Protein AF-A0A534RHQ2-F1 (afdb_monomer_lite)

Structure (mmCIF, N/CA/C/O backbone):
data_AF-A0A534RHQ2-F1
#
_entry.id   AF-A0A534RHQ2-F1
#
loop_
_atom_site.group_PDB
_ato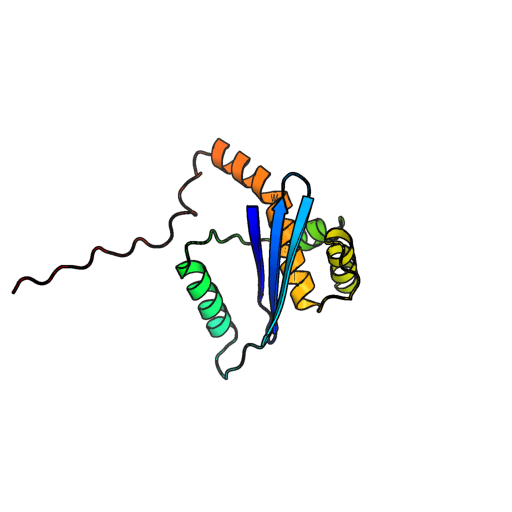m_site.id
_atom_site.type_symbol
_atom_site.label_atom_id
_atom_site.label_alt_id
_atom_site.label_comp_id
_atom_site.label_asym_id
_atom_site.label_entity_id
_atom_site.label_seq_id
_atom_site.pdbx_PDB_ins_code
_atom_site.Cartn_x
_atom_site.Cartn_y
_atom_site.Cartn_z
_atom_site.occupancy
_atom_site.B_iso_or_equiv
_atom_site.auth_seq_id
_atom_site.auth_comp_id
_atom_site.auth_asym_id
_atom_site.auth_atom_id
_atom_site.pdbx_PDB_model_num
ATOM 1 N N . MET A 1 1 ? -10.192 8.330 7.327 1.00 89.12 1 MET A N 1
ATOM 2 C CA . MET A 1 1 ? -8.818 7.947 7.749 1.00 89.12 1 MET A CA 1
ATOM 3 C C . MET A 1 1 ? -7.860 8.081 6.568 1.00 89.12 1 MET A C 1
ATOM 5 O O . MET A 1 1 ? -8.293 7.789 5.465 1.00 89.12 1 MET A O 1
ATOM 9 N N . ARG A 1 2 ? -6.597 8.503 6.746 1.00 93.94 2 ARG A N 1
ATOM 10 C CA . ARG A 1 2 ? -5.584 8.482 5.665 1.00 93.94 2 ARG A CA 1
ATOM 11 C C . ARG A 1 2 ? -4.630 7.314 5.849 1.00 93.94 2 ARG A C 1
ATOM 13 O O . ARG A 1 2 ? -4.195 7.071 6.970 1.00 93.94 2 ARG A O 1
ATOM 20 N N . VAL A 1 3 ? -4.305 6.633 4.756 1.00 94.75 3 VAL A N 1
ATOM 21 C CA . VAL A 1 3 ? -3.446 5.447 4.756 1.00 94.75 3 VAL A CA 1
ATOM 22 C C . VAL A 1 3 ? -2.400 5.580 3.661 1.00 94.75 3 VAL A C 1
ATOM 24 O O . VAL A 1 3 ? -2.741 5.863 2.514 1.00 94.75 3 VAL A O 1
ATOM 27 N N . LEU A 1 4 ? -1.142 5.361 4.033 1.00 94.31 4 LEU A N 1
ATOM 28 C CA . LEU A 1 4 ? -0.007 5.230 3.127 1.00 94.31 4 LEU A CA 1
ATOM 29 C C . LEU A 1 4 ? 0.366 3.746 3.052 1.00 94.31 4 LEU A C 1
ATOM 31 O O . LEU A 1 4 ? 0.771 3.162 4.054 1.00 94.31 4 LEU A O 1
ATOM 35 N N . GLY A 1 5 ? 0.215 3.144 1.879 1.00 93.62 5 GLY A N 1
ATOM 36 C CA . GLY A 1 5 ? 0.752 1.824 1.575 1.00 93.62 5 GLY A CA 1
ATOM 37 C C . GLY A 1 5 ? 2.135 1.947 0.948 1.00 93.62 5 GLY A C 1
ATOM 38 O O . GLY A 1 5 ? 2.384 2.863 0.159 1.00 93.62 5 GLY A O 1
ATOM 39 N N . ILE A 1 6 ? 3.033 1.041 1.324 1.00 92.00 6 ILE A N 1
ATOM 40 C CA . ILE A 1 6 ? 4.416 1.001 0.846 1.00 92.00 6 ILE A CA 1
ATOM 41 C C . ILE A 1 6 ? 4.740 -0.436 0.483 1.00 92.00 6 ILE A C 1
ATOM 43 O O . ILE A 1 6 ? 4.655 -1.310 1.342 1.00 92.00 6 ILE A O 1
ATOM 47 N N . ASP A 1 7 ? 5.129 -0.651 -0.770 1.00 90.69 7 ASP A N 1
ATOM 48 C CA . ASP A 1 7 ? 5.587 -1.944 -1.267 1.00 90.69 7 ASP A CA 1
ATOM 49 C C . ASP A 1 7 ? 7.093 -1.874 -1.570 1.00 90.69 7 ASP A C 1
ATOM 51 O O . ASP A 1 7 ? 7.504 -1.331 -2.604 1.00 90.69 7 ASP A O 1
ATOM 55 N N . PRO A 1 8 ? 7.951 -2.308 -0.631 1.00 84.75 8 PRO A N 1
ATOM 56 C CA . PRO A 1 8 ? 9.393 -2.270 -0.809 1.00 84.75 8 PRO A CA 1
ATOM 57 C C . PRO A 1 8 ? 9.878 -3.356 -1.779 1.00 84.75 8 PRO A C 1
ATOM 59 O O . PRO A 1 8 ? 9.980 -4.528 -1.419 1.00 84.75 8 PRO A O 1
ATOM 62 N N . GLY A 1 9 ? 10.271 -2.959 -2.989 1.00 80.62 9 GLY A N 1
ATOM 63 C CA . GLY A 1 9 ? 10.910 -3.846 -3.958 1.00 80.62 9 GLY A CA 1
ATOM 64 C C . GLY A 1 9 ? 12.440 -3.773 -3.954 1.00 80.62 9 GLY A C 1
ATOM 65 O O . GLY A 1 9 ? 13.077 -2.910 -3.344 1.00 80.62 9 GLY A O 1
ATOM 66 N N . SER A 1 10 ? 13.065 -4.691 -4.697 1.00 74.81 10 SER A N 1
ATOM 67 C CA . SER A 1 10 ? 14.530 -4.772 -4.815 1.00 74.81 10 SER A CA 1
ATOM 68 C C . SER A 1 10 ? 15.156 -3.570 -5.531 1.00 74.81 10 SER A C 1
ATOM 70 O O . SER A 1 10 ? 16.333 -3.274 -5.321 1.00 74.81 10 SER A O 1
ATOM 72 N N . ARG A 1 11 ? 14.375 -2.874 -6.363 1.00 77.50 11 ARG A N 1
ATOM 73 C CA . ARG A 1 11 ? 14.805 -1.726 -7.176 1.00 77.50 11 ARG A CA 1
ATOM 74 C C . ARG A 1 11 ? 13.822 -0.562 -7.118 1.00 77.50 11 ARG A C 1
ATOM 76 O O . ARG A 1 11 ? 14.244 0.591 -7.043 1.00 77.50 11 ARG A O 1
ATOM 83 N N . LEU A 1 12 ? 12.534 -0.879 -7.176 1.00 86.25 12 LEU A N 1
ATOM 84 C CA . LEU A 1 12 ? 11.434 0.072 -7.134 1.00 86.25 12 LEU A CA 1
ATOM 85 C C . LEU A 1 12 ? 10.681 -0.125 -5.825 1.00 86.25 12 LEU A C 1
ATOM 87 O O . LEU A 1 12 ? 10.344 -1.251 -5.481 1.00 86.25 12 LEU A O 1
ATOM 91 N N . THR A 1 13 ? 10.432 0.961 -5.106 1.00 89.44 13 THR A N 1
ATOM 92 C CA . THR A 1 13 ? 9.530 0.974 -3.956 1.00 89.44 13 THR A CA 1
ATOM 93 C C . THR A 1 13 ? 8.245 1.661 -4.371 1.00 89.44 13 THR A C 1
ATOM 95 O O . THR A 1 13 ? 8.246 2.861 -4.658 1.00 89.44 13 THR A O 1
ATOM 98 N N . GLY A 1 14 ? 7.154 0.908 -4.410 1.00 92.00 14 GLY A N 1
ATOM 99 C CA . GLY A 1 14 ? 5.827 1.453 -4.639 1.00 92.00 14 GLY A CA 1
ATOM 100 C C . GLY A 1 14 ? 5.334 2.230 -3.425 1.00 92.00 14 GLY A C 1
ATOM 101 O O . GLY A 1 14 ? 5.567 1.835 -2.281 1.00 92.00 14 GLY A O 1
ATOM 102 N N . TRP A 1 15 ? 4.624 3.328 -3.661 1.00 94.06 15 TRP A N 1
ATOM 103 C CA . TRP A 1 15 ? 3.869 4.025 -2.626 1.00 94.06 15 TRP A CA 1
ATOM 104 C C . TRP A 1 15 ? 2.488 4.415 -3.143 1.00 94.06 15 TRP A C 1
ATOM 106 O O . TRP A 1 15 ? 2.309 4.728 -4.322 1.00 94.06 15 TRP A O 1
ATOM 116 N N . GLY A 1 16 ? 1.504 4.415 -2.249 1.00 95.31 16 GLY A N 1
ATOM 117 C CA . GLY A 1 16 ? 0.132 4.786 -2.568 1.00 95.31 16 GLY A CA 1
ATOM 118 C C . GLY A 1 16 ? -0.583 5.368 -1.360 1.00 95.31 16 GLY A C 1
ATOM 119 O O . GLY A 1 16 ? -0.483 4.830 -0.261 1.00 95.31 16 GLY A O 1
ATOM 120 N N . VAL A 1 17 ? -1.307 6.467 -1.554 1.00 96.06 17 VAL A N 1
ATOM 121 C CA . VAL A 1 17 ? -2.057 7.152 -0.500 1.00 96.06 17 VAL A CA 1
ATOM 122 C C . VAL A 1 17 ? -3.537 7.178 -0.846 1.00 96.06 17 VAL A C 1
ATOM 124 O O . VAL A 1 17 ? -3.947 7.646 -1.914 1.00 96.06 17 VAL A O 1
ATOM 127 N N . VAL A 1 18 ? -4.345 6.722 0.106 1.00 95.94 18 VAL A N 1
ATOM 128 C CA . VAL A 1 18 ? -5.806 6.768 0.042 1.00 95.94 18 VAL A CA 1
ATOM 129 C C . VAL A 1 18 ? -6.380 7.425 1.293 1.00 95.94 18 VAL A C 1
ATOM 131 O O . VAL A 1 18 ? -5.781 7.408 2.371 1.00 95.94 18 VAL A O 1
ATOM 134 N N . GLU A 1 19 ? -7.564 8.007 1.150 1.00 95.25 19 GLU A N 1
ATOM 135 C CA . GLU A 1 19 ? -8.335 8.593 2.237 1.00 95.25 19 GLU A CA 1
ATOM 136 C C . GLU A 1 19 ? -9.736 7.988 2.267 1.00 95.25 19 GLU A C 1
ATOM 138 O O . GLU A 1 19 ? -10.490 8.070 1.305 1.00 95.25 19 GLU A O 1
ATOM 143 N N . GLU A 1 20 ? -10.105 7.396 3.391 1.00 92.56 20 GLU A N 1
ATOM 144 C CA . GLU A 1 20 ? -11.481 7.009 3.668 1.00 92.56 20 GLU A CA 1
ATOM 145 C C . GLU A 1 20 ? -12.311 8.254 4.018 1.00 92.56 20 GLU A C 1
ATOM 147 O O . GLU A 1 20 ? -12.014 8.957 4.995 1.00 92.56 20 GLU A O 1
ATOM 152 N N . GLN A 1 21 ? -13.358 8.488 3.222 1.00 88.31 21 GLN A N 1
ATOM 153 C CA . GLN A 1 21 ? -14.390 9.507 3.400 1.00 88.31 21 GLN A CA 1
ATOM 154 C C . GLN A 1 21 ? -15.757 8.823 3.570 1.00 88.31 21 GLN A C 1
ATOM 156 O O . GLN A 1 21 ? -16.446 8.489 2.602 1.00 88.31 21 GLN A O 1
ATOM 161 N N . GLY A 1 22 ? -16.159 8.585 4.821 1.00 86.06 22 GLY A N 1
ATOM 162 C CA . GLY A 1 22 ? -17.378 7.834 5.126 1.00 86.06 22 GLY A CA 1
ATOM 163 C C . GLY A 1 22 ? -17.266 6.389 4.638 1.00 86.06 22 GLY A C 1
ATOM 164 O O . GLY A 1 22 ? -16.438 5.640 5.135 1.00 86.06 22 GLY A O 1
ATOM 165 N N . ARG A 1 23 ? -18.096 5.999 3.662 1.00 80.31 23 ARG A N 1
ATOM 166 C CA . ARG A 1 23 ? -18.023 4.672 3.013 1.00 80.31 23 ARG A CA 1
ATOM 167 C C . ARG A 1 23 ? -17.191 4.657 1.729 1.00 80.31 23 ARG A C 1
ATOM 169 O O . ARG A 1 23 ? -16.987 3.589 1.159 1.00 80.31 23 ARG A O 1
ATOM 176 N N . ALA A 1 24 ? -16.766 5.821 1.243 1.00 87.69 24 ALA A N 1
ATOM 177 C CA . ALA A 1 24 ? -15.995 5.936 0.015 1.00 87.69 24 ALA A CA 1
ATOM 178 C C . ALA A 1 24 ? -14.494 5.960 0.316 1.00 87.69 24 ALA A C 1
ATOM 180 O O . ALA A 1 24 ? -14.059 6.490 1.339 1.00 87.69 24 ALA A O 1
ATOM 181 N N . VAL A 1 25 ? -13.698 5.430 -0.612 1.00 92.44 25 VAL A N 1
ATOM 182 C CA . VAL A 1 25 ? -12.239 5.555 -0.591 1.00 92.44 25 VAL A CA 1
ATOM 183 C C . VAL A 1 25 ? -11.829 6.505 -1.706 1.00 92.44 25 VAL A C 1
ATOM 185 O O . VAL A 1 25 ? -12.123 6.267 -2.874 1.00 92.44 25 VAL A O 1
ATOM 188 N N . ARG A 1 26 ? -11.153 7.589 -1.338 1.00 94.88 26 ARG A N 1
ATOM 189 C CA . ARG A 1 26 ? -10.617 8.591 -2.252 1.00 94.88 26 ARG A CA 1
ATOM 190 C C . ARG A 1 26 ? -9.136 8.326 -2.498 1.00 94.88 26 ARG A C 1
ATOM 192 O O . ARG A 1 26 ? -8.350 8.243 -1.556 1.00 94.88 26 ARG A O 1
ATOM 199 N N . TYR A 1 27 ? -8.745 8.252 -3.764 1.00 95.38 27 TYR A N 1
ATOM 200 C CA . TYR A 1 27 ? -7.341 8.249 -4.167 1.00 95.38 27 TYR A CA 1
ATOM 201 C C . TYR A 1 27 ? -6.713 9.636 -3.964 1.00 95.38 27 TYR A C 1
ATOM 203 O O . TYR A 1 27 ? -7.291 10.640 -4.386 1.00 95.38 27 TYR A O 1
ATOM 211 N N . LEU A 1 28 ? -5.543 9.693 -3.316 1.00 95.81 28 LEU A N 1
ATOM 212 C CA . LEU A 1 28 ? -4.794 10.939 -3.109 1.00 95.81 28 LEU A CA 1
ATOM 213 C C . LEU A 1 28 ? -3.505 11.015 -3.937 1.00 95.81 28 LEU A C 1
ATOM 215 O O . LEU A 1 28 ? -3.072 12.113 -4.275 1.00 95.81 28 LEU A O 1
ATOM 219 N N . GLY A 1 29 ? -2.890 9.879 -4.261 1.00 95.00 29 GLY A N 1
ATOM 220 C CA . GLY A 1 29 ? -1.654 9.833 -5.039 1.00 95.00 29 GLY A CA 1
ATOM 221 C C . GLY A 1 29 ? -0.971 8.473 -4.958 1.00 95.00 29 GLY A C 1
ATOM 222 O O . GLY A 1 29 ? -1.228 7.696 -4.041 1.00 95.00 29 GLY A O 1
ATOM 223 N N . SER A 1 30 ? -0.109 8.171 -5.920 1.00 96.25 30 SER A N 1
ATOM 224 C CA . SER A 1 30 ? 0.731 6.976 -5.924 1.00 96.25 30 SER A CA 1
ATOM 225 C C . SER A 1 30 ? 1.928 7.177 -6.840 1.00 96.25 30 SER A C 1
ATOM 227 O O . SER A 1 30 ? 1.956 8.106 -7.651 1.00 96.25 30 SER A O 1
ATOM 229 N N . GLY A 1 31 ? 2.920 6.308 -6.708 1.00 93.00 31 GLY A N 1
ATOM 230 C CA . GLY A 1 31 ? 4.071 6.299 -7.587 1.00 93.00 31 GLY A CA 1
ATOM 231 C C . GLY A 1 31 ? 5.108 5.272 -7.172 1.00 93.00 31 GLY A C 1
ATOM 232 O O . GLY A 1 31 ? 4.878 4.422 -6.314 1.00 93.00 31 GLY A O 1
ATOM 233 N N . THR A 1 32 ? 6.275 5.379 -7.791 1.00 92.31 32 THR A N 1
ATOM 234 C CA . THR A 1 32 ? 7.414 4.499 -7.538 1.00 92.31 32 THR A CA 1
ATOM 235 C C . THR A 1 32 ? 8.645 5.326 -7.213 1.00 92.31 32 THR A C 1
ATOM 237 O O . THR A 1 32 ? 8.982 6.261 -7.940 1.00 92.31 32 THR A O 1
ATOM 240 N N . LEU A 1 33 ? 9.338 4.963 -6.143 1.00 87.19 33 LEU A N 1
ATOM 241 C CA . LEU A 1 33 ? 10.642 5.500 -5.788 1.00 87.19 33 LEU A CA 1
ATOM 242 C C . LEU A 1 33 ? 11.718 4.537 -6.278 1.00 87.19 33 LEU A C 1
ATOM 244 O O . LEU A 1 33 ? 11.683 3.346 -5.977 1.00 87.19 33 LEU A O 1
ATOM 248 N N . VAL A 1 34 ? 12.694 5.055 -7.017 1.00 85.69 34 VAL A N 1
ATOM 249 C CA . VAL A 1 34 ? 13.877 4.276 -7.384 1.00 85.69 34 VAL A CA 1
ATOM 250 C C . VAL A 1 34 ? 14.858 4.354 -6.226 1.00 85.69 34 VAL A C 1
ATOM 252 O O . VAL A 1 34 ? 15.400 5.423 -5.941 1.00 85.69 34 VAL A O 1
ATOM 255 N N . LEU A 1 35 ? 15.108 3.226 -5.567 1.00 76.94 35 LEU A N 1
ATOM 256 C CA . LEU A 1 35 ? 16.135 3.162 -4.534 1.00 76.94 35 LEU A CA 1
ATOM 257 C C . LEU A 1 35 ? 17.503 3.069 -5.218 1.00 76.94 35 LEU A C 1
ATOM 259 O O . LEU A 1 35 ? 17.918 2.003 -5.671 1.00 76.94 35 LEU A O 1
ATOM 263 N N . GLN A 1 36 ? 18.179 4.209 -5.338 1.00 71.88 36 GLN A N 1
ATOM 264 C CA . GLN A 1 36 ? 19.544 4.297 -5.853 1.00 71.88 36 GLN A CA 1
ATOM 265 C C . GLN A 1 36 ? 20.559 4.107 -4.720 1.00 71.88 36 GLN A C 1
ATOM 267 O O . GLN A 1 36 ? 20.313 4.506 -3.586 1.00 71.88 36 GLN A O 1
ATOM 272 N N . GLY A 1 37 ? 21.708 3.509 -5.032 1.00 71.44 37 GLY A N 1
ATOM 273 C CA . GLY A 1 37 ? 22.791 3.296 -4.070 1.00 71.44 37 GLY A CA 1
ATOM 274 C C . GLY A 1 37 ? 23.492 1.958 -4.273 1.00 71.44 37 GLY A C 1
ATOM 275 O O . GLY A 1 37 ? 22.969 1.065 -4.938 1.00 71.44 37 GLY A O 1
ATOM 276 N N . LYS A 1 38 ? 24.699 1.832 -3.713 1.00 74.12 38 LYS A N 1
ATOM 277 C CA . LYS A 1 38 ? 25.459 0.569 -3.687 1.00 74.12 38 LYS A CA 1
ATOM 278 C C . LYS A 1 38 ? 25.149 -0.276 -2.449 1.00 74.12 38 LYS A C 1
ATOM 280 O O . LYS A 1 38 ? 25.603 -1.412 -2.372 1.00 74.12 38 LYS A O 1
ATOM 285 N N . ASP A 1 39 ? 24.395 0.285 -1.507 1.00 78.81 39 ASP A N 1
ATOM 286 C CA . ASP A 1 39 ? 24.054 -0.370 -0.251 1.00 78.81 39 ASP A CA 1
ATOM 287 C C . ASP A 1 39 ? 23.129 -1.566 -0.479 1.00 78.81 39 ASP A C 1
ATOM 289 O O . ASP A 1 39 ? 22.301 -1.582 -1.400 1.00 78.81 39 ASP A O 1
ATOM 293 N N . GLU A 1 40 ? 23.248 -2.562 0.396 1.00 84.31 40 GLU A N 1
ATOM 294 C CA . GLU A 1 40 ? 22.408 -3.756 0.384 1.00 84.31 40 GLU A CA 1
ATOM 295 C C . GLU A 1 40 ? 20.918 -3.408 0.514 1.00 84.31 40 GLU A C 1
ATOM 297 O O . GLU A 1 40 ? 20.533 -2.440 1.173 1.00 84.31 40 GLU A O 1
ATOM 302 N N . LEU A 1 41 ? 20.052 -4.237 -0.081 1.00 79.88 41 LEU A N 1
ATOM 303 C CA . LEU A 1 41 ? 18.598 -4.049 -0.031 1.00 79.88 41 LEU A CA 1
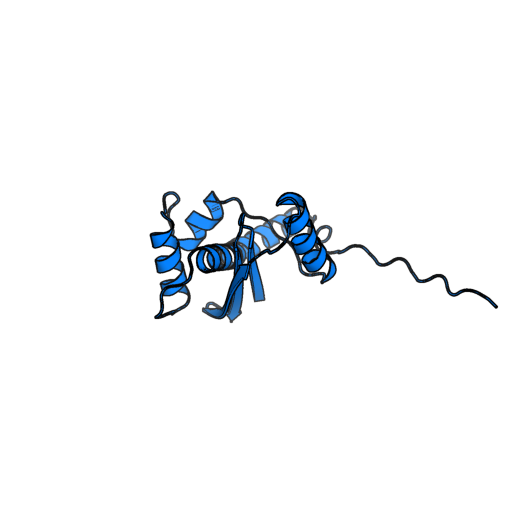ATOM 304 C C . LEU A 1 41 ? 18.096 -3.865 1.406 1.00 79.88 41 LEU A C 1
ATOM 306 O O . LEU A 1 41 ? 17.351 -2.926 1.670 1.00 79.88 41 LEU A O 1
ATOM 310 N N . ALA A 1 42 ? 18.555 -4.709 2.333 1.00 82.50 42 ALA A N 1
ATOM 311 C CA . ALA A 1 42 ? 18.155 -4.650 3.735 1.00 82.50 42 ALA A CA 1
ATOM 312 C C . ALA A 1 42 ? 18.426 -3.273 4.368 1.00 82.50 42 ALA A C 1
ATOM 314 O O . ALA A 1 42 ? 17.571 -2.747 5.077 1.00 82.50 42 ALA A O 1
ATOM 315 N N . VAL A 1 43 ? 19.569 -2.653 4.054 1.00 82.62 43 VAL A N 1
ATOM 316 C CA . VAL A 1 43 ? 19.951 -1.329 4.571 1.00 82.62 43 VAL A CA 1
ATOM 317 C C . VAL A 1 43 ? 19.010 -0.247 4.047 1.00 82.62 43 VAL A C 1
ATOM 319 O O . VAL A 1 43 ? 18.527 0.588 4.812 1.00 82.62 43 VAL A O 1
ATOM 322 N N . ARG A 1 44 ? 18.687 -0.282 2.751 1.00 80.69 44 ARG A N 1
ATOM 323 C CA . ARG A 1 44 ? 17.780 0.703 2.145 1.00 80.69 44 ARG A CA 1
ATOM 324 C C . ARG A 1 44 ? 16.363 0.585 2.704 1.00 80.69 44 ARG A C 1
ATOM 326 O O . ARG A 1 44 ? 15.733 1.600 2.991 1.00 80.69 44 ARG A O 1
ATOM 333 N N . LEU A 1 45 ? 15.876 -0.641 2.897 1.00 80.19 45 LEU A N 1
ATOM 334 C CA . LEU A 1 45 ? 14.561 -0.883 3.495 1.00 80.19 45 LEU A CA 1
ATOM 335 C C . LEU A 1 45 ? 14.514 -0.440 4.957 1.00 80.19 45 LEU A C 1
ATOM 337 O O . LEU A 1 45 ? 13.555 0.216 5.360 1.00 80.19 45 LEU A O 1
ATOM 341 N N . ALA A 1 46 ? 15.569 -0.719 5.726 1.00 83.81 46 ALA A N 1
ATOM 342 C CA . ALA A 1 46 ? 15.687 -0.248 7.101 1.00 83.81 46 ALA A CA 1
ATOM 343 C C . ALA A 1 46 ? 15.653 1.286 7.181 1.00 83.81 46 ALA A C 1
ATOM 345 O O . ALA A 1 46 ? 14.973 1.828 8.047 1.00 83.81 46 ALA A O 1
ATOM 346 N N . ALA A 1 47 ? 16.313 1.991 6.256 1.00 82.94 47 ALA A N 1
ATOM 347 C CA . ALA A 1 47 ? 16.281 3.452 6.204 1.00 82.94 47 ALA A CA 1
ATOM 348 C C . ALA A 1 47 ? 14.870 3.998 5.926 1.00 82.94 47 ALA A C 1
ATOM 350 O O . ALA A 1 47 ? 14.414 4.902 6.627 1.00 82.94 47 ALA A O 1
ATOM 351 N N . VAL A 1 48 ? 14.153 3.421 4.953 1.00 81.88 48 VAL A N 1
ATOM 352 C CA . VAL A 1 48 ? 12.763 3.801 4.645 1.00 81.88 48 VAL A CA 1
ATOM 353 C C . VAL A 1 48 ? 11.871 3.603 5.872 1.00 81.88 48 VAL A C 1
ATOM 355 O O . VAL A 1 48 ? 11.198 4.540 6.302 1.00 81.88 48 VAL A O 1
ATOM 358 N N . LEU A 1 49 ? 11.919 2.416 6.483 1.00 81.56 49 LEU A N 1
ATOM 359 C CA . LEU A 1 49 ? 11.120 2.090 7.666 1.00 81.56 49 LEU A CA 1
ATOM 360 C C . LEU A 1 49 ? 11.478 2.964 8.874 1.00 81.56 49 LEU A C 1
ATOM 362 O O . LEU A 1 49 ? 10.580 3.395 9.593 1.00 81.56 49 LEU A O 1
ATOM 366 N N . ALA A 1 50 ? 12.758 3.279 9.080 1.00 84.06 50 ALA A N 1
ATOM 367 C CA . ALA A 1 50 ? 13.203 4.149 10.165 1.00 84.06 50 ALA A CA 1
ATOM 368 C C . ALA A 1 50 ? 12.662 5.577 10.016 1.00 84.06 50 ALA A C 1
ATOM 370 O O . ALA A 1 50 ? 12.171 6.151 10.989 1.00 84.06 50 ALA A O 1
ATOM 371 N N . VAL A 1 51 ? 12.700 6.137 8.802 1.00 84.38 51 VAL A N 1
ATOM 372 C CA . VAL A 1 51 ? 12.146 7.472 8.526 1.00 84.38 51 VAL A CA 1
ATOM 373 C C . VAL A 1 51 ? 10.641 7.489 8.776 1.00 84.38 51 VAL A C 1
ATOM 375 O O . VAL A 1 51 ? 10.149 8.394 9.445 1.00 84.38 51 VAL A O 1
ATOM 378 N N . ILE A 1 52 ? 9.913 6.472 8.308 1.00 83.31 52 ILE A N 1
ATOM 379 C CA . ILE A 1 52 ? 8.465 6.366 8.539 1.00 83.31 52 ILE A CA 1
ATOM 380 C C . ILE A 1 52 ? 8.170 6.226 10.031 1.00 83.31 52 ILE A C 1
ATOM 382 O O . ILE A 1 52 ? 7.330 6.954 10.556 1.00 83.31 52 ILE A O 1
ATOM 386 N N . GLY A 1 53 ? 8.892 5.358 10.740 1.00 82.38 53 GLY A N 1
ATOM 387 C CA . GLY A 1 53 ? 8.737 5.174 12.183 1.00 82.38 53 GLY A CA 1
ATOM 388 C C . GLY A 1 53 ? 9.002 6.455 12.979 1.00 82.38 53 GLY A C 1
ATOM 389 O O . GLY A 1 53 ? 8.320 6.719 13.969 1.00 82.38 53 GLY A O 1
ATOM 390 N N . ALA A 1 54 ? 9.924 7.302 12.514 1.00 84.06 54 ALA A N 1
ATOM 391 C CA . ALA A 1 54 ? 10.208 8.597 13.128 1.00 84.06 54 ALA A CA 1
ATOM 392 C C . ALA A 1 54 ? 9.068 9.622 12.962 1.00 84.06 54 ALA A C 1
ATOM 394 O O . ALA A 1 54 ? 8.984 10.561 13.751 1.00 84.06 54 ALA A O 1
ATOM 395 N N . THR A 1 55 ? 8.165 9.445 11.988 1.00 85.19 55 THR A N 1
ATOM 396 C CA . THR A 1 55 ? 7.001 10.338 11.807 1.00 85.19 55 THR A CA 1
ATOM 397 C C . THR A 1 55 ? 5.911 10.144 12.866 1.00 85.19 55 THR A C 1
ATOM 399 O O . THR A 1 55 ? 5.015 10.978 12.978 1.00 85.19 55 THR A O 1
ATOM 402 N N . GLY A 1 56 ? 5.962 9.052 13.640 1.00 82.62 56 GLY A N 1
ATOM 403 C CA . GLY A 1 56 ? 4.932 8.709 14.623 1.00 82.62 56 GLY A CA 1
ATOM 404 C C . GLY A 1 56 ? 3.633 8.164 14.015 1.00 82.62 56 GLY A C 1
ATOM 405 O O . GLY A 1 56 ? 2.650 7.996 14.735 1.00 82.62 56 GLY A O 1
ATOM 406 N N . VAL A 1 57 ? 3.615 7.880 12.709 1.00 86.44 57 VAL A N 1
ATOM 407 C CA . VAL A 1 57 ? 2.503 7.193 12.041 1.00 86.44 57 VAL A CA 1
ATOM 408 C C . VAL A 1 57 ? 2.460 5.728 12.487 1.00 86.44 57 VAL A C 1
ATOM 410 O O . VAL A 1 57 ? 3.496 5.077 12.615 1.00 86.44 57 VAL A O 1
ATOM 413 N N . ALA A 1 58 ? 1.256 5.204 12.725 1.00 87.06 58 ALA A N 1
ATOM 414 C CA . ALA A 1 58 ? 1.068 3.800 13.074 1.00 87.06 58 ALA A CA 1
ATOM 415 C C . ALA A 1 58 ? 1.512 2.891 11.917 1.00 87.06 58 ALA A C 1
ATOM 417 O O . ALA A 1 58 ? 1.023 3.023 10.793 1.00 87.06 58 ALA A O 1
ATOM 418 N N . LEU A 1 59 ? 2.427 1.964 12.206 1.00 87.75 59 LEU A N 1
ATOM 419 C CA . LEU A 1 59 ? 2.937 1.003 11.235 1.00 87.75 59 LEU A CA 1
ATOM 420 C C . LEU A 1 59 ? 2.187 -0.325 11.370 1.00 87.75 59 LEU A C 1
ATOM 422 O O . LEU A 1 59 ? 2.065 -0.871 12.467 1.00 87.75 59 LEU A O 1
ATOM 426 N N . HIS A 1 60 ? 1.700 -0.839 10.244 1.00 89.19 60 HIS A N 1
ATOM 427 C CA . HIS A 1 60 ? 0.995 -2.112 10.162 1.00 89.19 60 HIS A CA 1
ATOM 428 C C . HIS A 1 60 ? 1.567 -2.949 9.022 1.00 89.19 60 HIS A C 1
ATOM 430 O O . HIS A 1 60 ? 1.780 -2.439 7.923 1.00 89.19 60 HIS A O 1
ATOM 436 N N . GLU A 1 61 ? 1.761 -4.238 9.279 1.00 88.00 61 GLU A N 1
ATOM 437 C CA . GLU A 1 61 ? 2.235 -5.205 8.291 1.00 88.00 61 GLU A CA 1
ATOM 438 C C . GLU A 1 61 ? 1.109 -6.169 7.912 1.00 88.00 61 GLU A C 1
ATOM 440 O O . GLU A 1 61 ? 0.320 -6.594 8.760 1.00 88.00 61 GLU A O 1
ATOM 445 N N . TYR A 1 62 ? 1.040 -6.519 6.627 1.00 88.19 62 TYR A N 1
ATOM 446 C CA . TYR A 1 62 ? 0.037 -7.429 6.082 1.00 88.19 62 TYR A CA 1
ATOM 447 C C . TYR A 1 62 ? 0.708 -8.529 5.268 1.00 88.19 62 TYR A C 1
ATOM 449 O O . TYR A 1 62 ? 1.573 -8.267 4.436 1.00 88.19 62 TYR A O 1
ATOM 457 N N . ALA A 1 63 ? 0.274 -9.772 5.479 1.00 86.56 63 ALA A N 1
ATOM 458 C CA . ALA A 1 63 ? 0.753 -10.897 4.689 1.00 86.56 63 ALA A CA 1
ATOM 459 C C . ALA A 1 63 ? 0.305 -10.760 3.217 1.00 86.56 63 ALA A C 1
ATOM 461 O O . ALA A 1 63 ? -0.841 -10.368 2.973 1.00 86.56 63 ALA A O 1
ATOM 462 N N . PRO A 1 64 ? 1.125 -11.171 2.229 1.00 84.00 64 PRO A N 1
ATOM 463 C CA . PRO A 1 64 ? 0.789 -11.036 0.806 1.00 84.00 64 PRO A CA 1
ATOM 464 C C . PRO A 1 64 ? -0.565 -11.647 0.418 1.00 84.00 64 PRO A C 1
ATOM 466 O O . PRO A 1 64 ? -1.290 -11.098 -0.408 1.00 84.00 64 PRO A O 1
ATOM 469 N N . ALA A 1 65 ? -0.943 -12.766 1.042 1.00 82.06 65 ALA A N 1
ATOM 470 C CA . ALA A 1 65 ? -2.232 -13.412 0.804 1.00 82.06 65 ALA A CA 1
ATOM 471 C C . ALA A 1 65 ? -3.426 -12.525 1.207 1.00 82.06 65 ALA A C 1
ATOM 473 O O . ALA A 1 65 ? -4.425 -12.484 0.489 1.00 82.06 65 ALA A O 1
ATOM 474 N N . ALA A 1 66 ? -3.310 -11.785 2.317 1.00 82.75 66 ALA A N 1
ATOM 475 C CA . ALA A 1 66 ? -4.344 -10.857 2.771 1.00 82.75 66 ALA A CA 1
ATOM 476 C C . ALA A 1 66 ? -4.485 -9.673 1.807 1.00 82.75 66 ALA A C 1
ATOM 478 O O . ALA A 1 66 ? -5.601 -9.286 1.473 1.00 82.75 66 ALA A O 1
ATOM 479 N N . VAL A 1 67 ? -3.362 -9.159 1.295 1.00 84.88 67 VAL A N 1
ATOM 480 C CA . VAL A 1 67 ? -3.343 -8.063 0.314 1.00 84.88 67 VAL A CA 1
ATOM 481 C C . VAL A 1 67 ? -4.015 -8.479 -0.991 1.00 84.88 67 VAL A C 1
ATOM 483 O O . VAL A 1 67 ? -4.888 -7.766 -1.482 1.00 84.88 67 VAL A O 1
ATOM 486 N N . LYS A 1 68 ? -3.674 -9.659 -1.525 1.00 83.00 68 LYS A N 1
ATOM 487 C CA . LYS A 1 68 ? -4.311 -10.199 -2.737 1.00 83.00 68 LYS A CA 1
ATOM 488 C C . LYS A 1 68 ? -5.817 -10.341 -2.555 1.00 83.00 68 LYS A C 1
ATOM 490 O O . LYS A 1 68 ? -6.581 -9.813 -3.359 1.00 83.00 68 LYS A O 1
ATOM 495 N N . LEU A 1 69 ? -6.245 -10.984 -1.466 1.00 78.94 69 LEU A N 1
ATOM 496 C CA . LEU A 1 69 ? -7.664 -11.151 -1.154 1.00 78.94 69 LEU A CA 1
ATOM 497 C C . LEU A 1 69 ? -8.377 -9.796 -1.046 1.00 78.94 69 LEU A C 1
ATOM 499 O O . LEU A 1 69 ? -9.441 -9.611 -1.634 1.00 78.94 69 LEU A O 1
ATOM 503 N N . ALA A 1 70 ? -7.769 -8.834 -0.353 1.00 78.94 70 ALA A N 1
ATOM 504 C CA . ALA A 1 70 ? -8.316 -7.499 -0.177 1.00 78.94 70 ALA A CA 1
ATOM 505 C C . ALA A 1 70 ? -8.436 -6.722 -1.492 1.00 78.94 70 ALA A C 1
ATOM 507 O O . ALA A 1 70 ? -9.415 -5.996 -1.669 1.00 78.94 70 ALA A O 1
ATOM 508 N N . ALA A 1 71 ? -7.471 -6.862 -2.405 1.00 77.19 71 ALA A N 1
ATOM 509 C CA . ALA A 1 71 ? -7.412 -6.128 -3.666 1.00 77.19 71 ALA A CA 1
ATOM 510 C C . ALA A 1 71 ? -8.430 -6.636 -4.696 1.00 77.19 71 ALA A C 1
ATOM 512 O O . ALA A 1 71 ? -9.186 -5.836 -5.251 1.00 77.19 71 ALA A O 1
ATOM 513 N N . VAL A 1 72 ? -8.486 -7.954 -4.907 1.00 76.62 72 VAL A N 1
ATOM 514 C CA . VAL A 1 72 ? -9.230 -8.580 -6.022 1.00 76.62 72 VAL A CA 1
ATOM 515 C C . VAL A 1 72 ? -10.412 -9.455 -5.589 1.00 76.62 72 VAL A C 1
ATOM 517 O O . VAL A 1 72 ? -11.203 -9.873 -6.427 1.00 76.62 72 VAL A O 1
ATOM 520 N N . GLY A 1 73 ? -10.553 -9.746 -4.292 1.00 66.56 73 GLY A N 1
ATOM 521 C CA . GLY A 1 73 ? -11.615 -10.605 -3.756 1.00 66.56 73 GLY A CA 1
ATOM 522 C C . GLY A 1 73 ? -11.329 -12.113 -3.798 1.00 66.56 73 GLY A C 1
ATOM 523 O O . GLY A 1 73 ? -12.139 -12.882 -3.290 1.00 66.56 73 GLY A O 1
ATOM 524 N N . HIS A 1 74 ? -10.190 -12.558 -4.346 1.00 65.19 74 HIS A N 1
ATOM 525 C CA . HIS A 1 74 ? -9.774 -13.968 -4.354 1.00 65.19 74 HIS A CA 1
ATOM 526 C C . HIS A 1 74 ? -8.251 -14.139 -4.186 1.00 65.19 74 HIS A C 1
ATOM 528 O O . HIS A 1 74 ? -7.462 -13.294 -4.594 1.00 65.19 74 HIS A O 1
ATOM 534 N N . GLY A 1 75 ? -7.812 -15.255 -3.590 1.00 59.59 75 GLY A N 1
ATOM 535 C CA . GLY A 1 75 ? -6.413 -15.446 -3.165 1.00 59.59 75 GLY A CA 1
ATOM 536 C C . GLY A 1 75 ? -5.378 -15.690 -4.278 1.00 59.59 75 GLY A C 1
ATOM 537 O O . GLY A 1 75 ? -4.188 -15.500 -4.043 1.00 59.59 75 GLY A O 1
ATOM 538 N N . GLN A 1 76 ? -5.808 -16.081 -5.482 1.00 64.88 76 GLN A N 1
ATOM 539 C CA . GLN A 1 76 ? -4.931 -16.457 -6.609 1.00 64.88 76 GLN A CA 1
ATOM 540 C C . GLN A 1 76 ? -4.847 -15.374 -7.700 1.00 64.88 76 GLN A C 1
ATOM 542 O O . GLN A 1 76 ? -4.870 -15.683 -8.884 1.00 64.88 76 GLN A O 1
ATOM 547 N N . ALA A 1 77 ? -4.833 -14.091 -7.331 1.00 68.75 77 ALA A N 1
ATOM 548 C CA . ALA A 1 77 ? -4.667 -13.032 -8.326 1.00 68.75 77 ALA A CA 1
ATOM 549 C C . ALA A 1 77 ? -3.220 -12.875 -8.795 1.00 68.75 77 ALA A C 1
ATOM 551 O O . ALA A 1 77 ? -2.292 -12.783 -7.979 1.00 68.75 77 ALA A O 1
ATOM 552 N N . ASP A 1 78 ? -3.088 -12.756 -10.113 1.00 80.19 78 ASP A N 1
ATOM 553 C CA 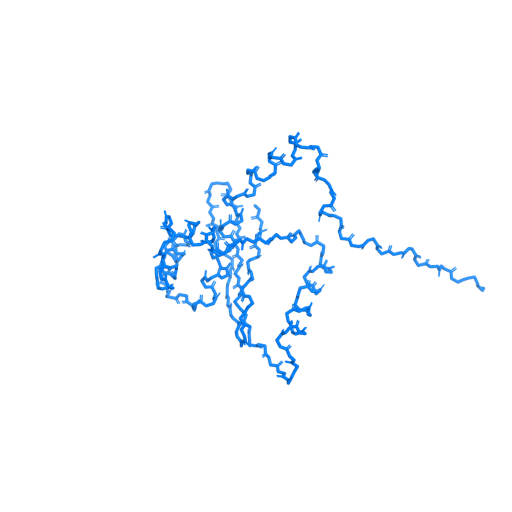. ASP A 1 78 ? -1.889 -12.282 -10.792 1.00 80.19 78 ASP A CA 1
ATOM 554 C C . ASP A 1 78 ? -1.753 -10.758 -10.674 1.00 80.19 78 ASP A C 1
ATOM 556 O O . ASP A 1 78 ? -2.699 -10.045 -10.323 1.00 80.19 78 ASP A O 1
ATOM 560 N N . LYS A 1 79 ? -0.559 -10.243 -10.982 1.00 79.75 79 LYS A N 1
ATOM 561 C CA . LYS A 1 79 ? -0.235 -8.814 -10.848 1.00 79.75 79 LYS A CA 1
ATOM 562 C C . LYS A 1 79 ? -1.153 -7.915 -11.683 1.00 79.75 79 LYS A C 1
ATOM 564 O O . LYS A 1 79 ? -1.598 -6.881 -11.192 1.00 79.75 79 LYS A O 1
ATOM 569 N N . ASP A 1 80 ? -1.525 -8.342 -12.886 1.00 85.62 80 ASP A N 1
ATOM 570 C CA . ASP A 1 80 ? -2.432 -7.582 -13.757 1.00 85.62 80 ASP A CA 1
ATOM 571 C C . ASP A 1 80 ? -3.845 -7.478 -13.168 1.00 85.62 80 ASP A C 1
ATOM 573 O O . ASP A 1 80 ? -4.500 -6.437 -13.264 1.00 85.62 80 ASP A O 1
ATOM 577 N N . ALA A 1 81 ? -4.299 -8.534 -12.485 1.00 85.19 81 ALA A N 1
ATOM 578 C CA . ALA A 1 81 ? -5.585 -8.531 -11.798 1.00 85.19 81 ALA A CA 1
ATOM 579 C C . ALA A 1 81 ? -5.590 -7.540 -10.624 1.00 85.19 81 ALA A C 1
ATOM 581 O O . ALA A 1 81 ? -6.599 -6.869 -10.399 1.00 85.19 81 ALA A O 1
ATOM 582 N N . ILE A 1 82 ? -4.466 -7.403 -9.909 1.00 86.25 82 ILE A N 1
ATOM 583 C CA . ILE A 1 82 ? -4.305 -6.398 -8.849 1.00 86.25 82 ILE A CA 1
ATOM 584 C C . ILE A 1 82 ? -4.354 -4.991 -9.445 1.00 86.25 82 ILE A C 1
ATOM 586 O O . ILE A 1 82 ? -5.164 -4.183 -8.993 1.00 86.25 82 ILE A O 1
ATOM 590 N N . VAL A 1 83 ? -3.554 -4.710 -10.480 1.00 88.19 83 VAL A N 1
ATOM 591 C CA . VAL A 1 83 ? -3.521 -3.400 -11.158 1.00 88.19 83 VAL A CA 1
ATOM 592 C C . VAL A 1 83 ? -4.923 -2.976 -11.590 1.00 88.19 83 VAL A C 1
ATOM 594 O O . VAL A 1 83 ? -5.387 -1.888 -11.241 1.00 88.19 83 VAL A O 1
ATOM 597 N N . TRP A 1 84 ? -5.635 -3.858 -12.290 1.00 88.56 84 TRP A N 1
ATOM 598 C CA . TRP A 1 84 ? -6.987 -3.574 -12.753 1.00 88.56 84 TRP A CA 1
ATOM 599 C C . TRP A 1 84 ? -7.993 -3.443 -11.601 1.00 88.56 84 TRP A C 1
ATOM 601 O O . TRP A 1 84 ? -8.806 -2.515 -11.580 1.00 88.56 84 TRP A O 1
ATOM 611 N N . GLY A 1 85 ? -7.938 -4.348 -10.618 1.00 87.44 85 GLY A N 1
ATOM 612 C CA . GLY A 1 85 ? -8.868 -4.374 -9.489 1.00 87.44 85 GLY A CA 1
ATOM 613 C C . GLY A 1 85 ? -8.757 -3.127 -8.617 1.00 87.44 85 GLY A C 1
ATOM 614 O O . GLY A 1 85 ? -9.773 -2.518 -8.273 1.00 87.44 85 GLY A O 1
ATOM 615 N N . VAL A 1 86 ? -7.525 -2.708 -8.320 1.00 90.31 86 VAL A N 1
ATOM 616 C CA . VAL A 1 86 ? -7.224 -1.474 -7.587 1.00 90.31 86 VAL A CA 1
ATOM 617 C C . VAL A 1 86 ? -7.677 -0.253 -8.382 1.00 90.31 86 VAL A C 1
ATOM 619 O O . VAL A 1 86 ? -8.388 0.591 -7.831 1.00 90.31 86 VAL A O 1
ATOM 622 N N . GLY A 1 87 ? -7.337 -0.181 -9.674 1.00 90.31 87 GLY A N 1
ATOM 623 C CA . GLY A 1 87 ? -7.741 0.921 -10.548 1.00 90.31 87 GLY A CA 1
ATOM 624 C C . GLY A 1 87 ? -9.258 1.111 -10.570 1.00 90.31 87 GLY A C 1
ATOM 625 O O . GLY A 1 87 ? -9.753 2.206 -10.305 1.00 90.31 87 GLY A O 1
ATOM 626 N N . ARG A 1 88 ? -10.015 0.021 -10.752 1.00 89.75 88 ARG A N 1
ATOM 627 C CA . ARG A 1 88 ? -11.483 0.056 -10.735 1.00 89.75 88 ARG A CA 1
ATOM 628 C C . ARG A 1 88 ? -12.039 0.524 -9.385 1.00 89.75 88 ARG A C 1
ATOM 630 O O . ARG A 1 88 ? -12.963 1.332 -9.356 1.00 89.75 88 ARG A O 1
ATOM 637 N N . ARG A 1 89 ? -11.495 0.036 -8.265 1.00 87.88 89 ARG A N 1
ATOM 638 C CA . ARG A 1 89 ? -11.958 0.408 -6.912 1.00 87.88 89 ARG A CA 1
ATOM 639 C C . ARG A 1 89 ? -11.734 1.881 -6.586 1.00 87.88 89 ARG A C 1
ATOM 641 O O . ARG A 1 89 ? -12.505 2.450 -5.821 1.00 87.88 89 ARG A O 1
ATOM 648 N N . LEU A 1 90 ? -10.680 2.462 -7.150 1.00 90.25 90 LEU A N 1
ATOM 649 C CA . LEU A 1 90 ? -10.292 3.853 -6.943 1.00 90.25 90 LEU A CA 1
ATOM 650 C C . LEU A 1 90 ? -10.797 4.797 -8.047 1.00 90.25 90 LEU A C 1
ATOM 652 O O . LEU A 1 90 ? -10.538 5.995 -7.973 1.00 90.25 90 LEU A O 1
ATOM 656 N N . GLY A 1 91 ? -11.524 4.284 -9.048 1.00 90.44 91 GLY A N 1
ATOM 657 C CA . GLY A 1 91 ? -12.056 5.083 -10.156 1.00 90.44 91 GLY A CA 1
ATOM 658 C C . GLY A 1 91 ? -10.977 5.642 -11.089 1.00 90.44 91 GLY A C 1
ATOM 659 O O . GLY A 1 91 ? -11.144 6.730 -11.634 1.00 90.44 91 GLY A O 1
ATOM 660 N N . LEU A 1 92 ? -9.860 4.930 -11.245 1.00 89.00 92 LEU A N 1
ATOM 661 C CA . LEU A 1 92 ? -8.728 5.351 -12.066 1.00 89.00 92 LEU A CA 1
ATOM 662 C C . LEU A 1 92 ? -8.900 4.855 -13.505 1.00 89.00 92 LEU A C 1
ATOM 664 O O . LEU A 1 92 ? -9.163 3.675 -13.734 1.00 89.00 92 LEU A O 1
ATOM 668 N N . ALA A 1 93 ? -8.765 5.773 -14.465 1.00 80.50 93 ALA A N 1
ATOM 669 C CA . ALA A 1 93 ? -8.918 5.485 -15.892 1.00 80.50 93 ALA A CA 1
ATOM 670 C C . ALA A 1 93 ? -7.621 4.980 -16.547 1.00 80.50 93 ALA A C 1
ATOM 672 O O . ALA A 1 93 ? -7.675 4.259 -17.540 1.00 80.50 93 ALA A O 1
ATOM 673 N N . GLU A 1 94 ? -6.466 5.353 -15.994 1.00 79.50 94 GLU A N 1
ATOM 674 C CA . GLU A 1 94 ? -5.156 4.981 -16.523 1.00 79.50 94 GLU A CA 1
ATOM 675 C C . GLU A 1 94 ? -4.568 3.771 -15.779 1.00 79.50 94 GLU A C 1
ATOM 677 O O . GLU A 1 94 ? -4.802 3.613 -14.574 1.00 79.50 94 GLU A O 1
ATOM 682 N N . PRO A 1 95 ? -3.792 2.913 -16.470 1.00 79.19 95 PRO A N 1
ATOM 683 C CA . PRO A 1 95 ? -3.118 1.797 -15.828 1.00 79.19 95 PRO A CA 1
ATOM 684 C C . PRO A 1 95 ? -2.079 2.291 -14.817 1.00 79.19 95 PRO A C 1
ATOM 686 O O . PRO A 1 95 ? -1.244 3.143 -15.117 1.00 79.19 95 PRO A O 1
ATOM 689 N N . LEU A 1 96 ? -2.108 1.711 -13.619 1.00 85.88 96 LEU A N 1
ATOM 690 C CA . LEU A 1 96 ? -1.111 1.961 -12.582 1.00 85.88 96 LEU A CA 1
ATOM 691 C C . LEU A 1 96 ? 0.179 1.192 -12.881 1.00 85.88 96 LEU A C 1
ATOM 693 O O . LEU A 1 96 ? 0.141 0.058 -13.360 1.00 85.88 96 LEU A O 1
ATOM 697 N N . ALA A 1 97 ? 1.322 1.773 -12.510 1.00 87.69 97 ALA A N 1
ATOM 698 C CA . ALA A 1 97 ? 2.559 1.008 -12.396 1.00 87.69 97 ALA A CA 1
ATOM 699 C C . ALA A 1 97 ? 2.363 -0.138 -11.391 1.00 87.69 97 ALA A C 1
ATOM 701 O O . ALA A 1 97 ? 1.724 0.052 -10.355 1.00 87.69 97 ALA A O 1
ATOM 702 N N . THR A 1 98 ? 2.925 -1.312 -11.678 1.00 88.50 98 THR A N 1
ATOM 703 C CA . THR A 1 98 ? 2.690 -2.524 -10.882 1.00 88.50 98 THR A CA 1
ATOM 704 C C . THR A 1 98 ? 3.027 -2.330 -9.402 1.00 88.50 98 THR A C 1
ATOM 706 O O . THR A 1 98 ? 2.179 -2.597 -8.559 1.00 88.50 98 THR A O 1
ATOM 709 N N . ASP A 1 99 ? 4.194 -1.761 -9.082 1.00 89.88 99 ASP A N 1
ATOM 710 C CA . ASP A 1 99 ? 4.599 -1.543 -7.685 1.00 89.88 99 ASP A CA 1
ATOM 711 C C . ASP A 1 99 ? 3.690 -0.511 -6.980 1.00 89.88 99 ASP A C 1
ATOM 713 O O . ASP A 1 99 ? 3.376 -0.626 -5.795 1.00 89.88 99 ASP A O 1
ATOM 717 N N . ALA A 1 100 ? 3.205 0.501 -7.711 1.00 91.44 100 ALA A N 1
ATOM 718 C CA . ALA A 1 100 ? 2.252 1.474 -7.174 1.00 91.44 100 ALA A CA 1
ATOM 719 C C . ALA A 1 100 ? 0.878 0.834 -6.899 1.00 91.44 100 ALA A C 1
ATOM 721 O O . ALA A 1 100 ? 0.222 1.173 -5.911 1.00 91.44 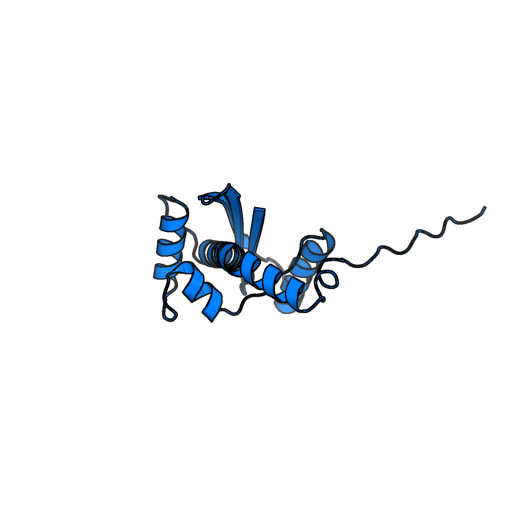100 ALA A O 1
ATOM 722 N N . ALA A 1 101 ? 0.450 -0.113 -7.739 1.00 91.69 101 ALA A N 1
ATOM 723 C CA . ALA A 1 101 ? -0.772 -0.878 -7.520 1.00 91.69 101 ALA A CA 1
ATOM 724 C C . ALA A 1 101 ? -0.663 -1.797 -6.295 1.00 91.69 101 ALA A C 1
ATOM 726 O O . ALA A 1 101 ? -1.598 -1.831 -5.497 1.00 91.69 101 ALA A O 1
ATOM 727 N N . ASP A 1 102 ? 0.474 -2.472 -6.105 1.00 90.88 102 ASP A N 1
ATOM 728 C CA . ASP A 1 102 ? 0.741 -3.305 -4.925 1.00 90.88 102 ASP A CA 1
ATOM 729 C C . ASP A 1 102 ? 0.732 -2.457 -3.632 1.00 90.88 102 ASP A C 1
ATOM 731 O O . ASP A 1 102 ? 0.097 -2.816 -2.632 1.00 90.88 102 ASP A O 1
ATOM 735 N N . ALA A 1 103 ? 1.307 -1.252 -3.672 1.00 93.81 103 ALA A N 1
ATOM 736 C CA . ALA A 1 103 ? 1.248 -0.303 -2.561 1.00 93.81 103 ALA A CA 1
ATOM 737 C C . ALA A 1 103 ? -0.180 0.206 -2.267 1.00 93.81 103 ALA A C 1
ATOM 739 O O . ALA A 1 103 ? -0.598 0.286 -1.110 1.00 93.81 103 ALA A O 1
ATOM 740 N N . LEU A 1 104 ? -0.975 0.522 -3.292 1.00 94.56 104 LEU A N 1
ATOM 741 C CA . LEU A 1 104 ? -2.381 0.904 -3.115 1.00 94.56 104 LEU A CA 1
ATOM 742 C C . LEU A 1 104 ? -3.237 -0.267 -2.604 1.00 94.56 104 LEU A C 1
ATOM 744 O O . LEU A 1 104 ? -4.133 -0.060 -1.783 1.00 94.56 104 LEU A O 1
ATOM 748 N N . ALA A 1 105 ? -2.947 -1.496 -3.035 1.00 93.31 105 ALA A N 1
ATOM 749 C CA . ALA A 1 105 ? -3.585 -2.707 -2.533 1.00 93.31 105 ALA A CA 1
ATOM 750 C C . ALA A 1 105 ? -3.332 -2.901 -1.031 1.00 93.31 105 ALA A C 1
ATOM 752 O O . ALA A 1 105 ? -4.270 -3.206 -0.292 1.00 93.31 105 ALA A O 1
ATOM 753 N N . LEU A 1 106 ? -2.107 -2.654 -0.556 1.00 93.56 106 LEU A N 1
ATOM 754 C CA . LEU A 1 106 ? -1.777 -2.640 0.875 1.00 93.56 106 LEU A CA 1
ATOM 755 C C . LEU A 1 106 ? -2.608 -1.605 1.642 1.00 93.56 106 LEU A C 1
ATOM 757 O O . LEU A 1 106 ? -3.173 -1.914 2.694 1.00 93.56 106 LEU A O 1
ATOM 761 N N . ALA A 1 107 ? -2.742 -0.393 1.100 1.00 94.19 107 ALA A N 1
ATOM 762 C CA . ALA A 1 107 ? -3.520 0.662 1.741 1.00 94.19 107 ALA A CA 1
ATOM 763 C C . ALA A 1 107 ? -5.021 0.309 1.828 1.00 94.19 107 ALA A C 1
ATOM 765 O O . ALA A 1 107 ? -5.656 0.498 2.868 1.00 94.19 107 ALA A O 1
ATOM 766 N N . LEU A 1 108 ? -5.581 -0.273 0.763 1.00 92.19 108 LEU A N 1
ATOM 767 C CA . LEU A 1 108 ? -6.956 -0.782 0.738 1.00 92.19 108 LEU A CA 1
ATOM 768 C C . LEU A 1 108 ? -7.156 -1.960 1.700 1.00 92.19 108 LEU A C 1
ATOM 770 O O . LEU A 1 108 ? -8.181 -2.031 2.377 1.00 92.19 108 LEU A O 1
ATOM 774 N N . CYS A 1 109 ? -6.175 -2.861 1.787 1.00 92.50 109 CYS A N 1
ATOM 775 C CA . CYS A 1 109 ? -6.168 -3.962 2.744 1.00 92.50 109 CYS A CA 1
ATOM 776 C C . CYS A 1 109 ? -6.249 -3.432 4.175 1.00 92.50 109 CYS A C 1
ATOM 778 O O . CYS A 1 109 ? -7.072 -3.908 4.958 1.00 92.50 109 CYS A O 1
ATOM 780 N N . HIS A 1 110 ? -5.470 -2.401 4.502 1.00 92.81 110 HIS A N 1
ATOM 781 C CA . HIS A 1 110 ? -5.526 -1.783 5.819 1.00 92.81 110 HIS A CA 1
ATOM 782 C C . HIS A 1 110 ? -6.911 -1.208 6.130 1.00 92.81 110 HIS A C 1
ATOM 784 O O . HIS A 1 110 ? -7.462 -1.529 7.176 1.00 92.81 110 HIS A O 1
ATOM 790 N N . LEU A 1 111 ? -7.527 -0.452 5.215 1.00 90.69 111 LEU A N 1
ATOM 791 C CA . LEU A 1 111 ? -8.876 0.094 5.430 1.00 90.69 111 LEU A CA 1
ATOM 792 C C . LEU A 1 111 ? -9.933 -0.992 5.696 1.00 90.69 111 LEU A C 1
ATOM 794 O O . LEU A 1 111 ? -10.835 -0.791 6.502 1.00 90.69 111 LEU A O 1
ATOM 798 N N . GLN A 1 112 ? -9.809 -2.159 5.060 1.00 88.38 112 GLN A N 1
ATOM 799 C CA . GLN A 1 112 ? -10.735 -3.278 5.267 1.00 88.38 112 GLN A CA 1
ATOM 800 C C . GLN A 1 112 ? -10.524 -3.990 6.612 1.00 88.38 112 GLN A C 1
ATOM 802 O O . GLN A 1 112 ? -11.490 -4.433 7.231 1.00 88.38 112 GLN A O 1
ATOM 807 N N . HIS A 1 113 ? -9.275 -4.112 7.069 1.00 85.81 113 HIS A N 1
ATOM 808 C CA . HIS A 1 113 ? -8.931 -4.890 8.264 1.00 85.81 113 HIS A CA 1
ATOM 809 C C . HIS A 1 113 ? -8.819 -4.043 9.539 1.00 85.81 113 HIS A C 1
ATOM 811 O O . HIS A 1 113 ? -8.993 -4.574 10.635 1.00 85.81 113 HIS A O 1
ATOM 817 N N . ALA A 1 114 ? -8.533 -2.744 9.429 1.00 83.44 114 ALA A N 1
ATOM 818 C CA . ALA A 1 114 ? -8.306 -1.857 10.569 1.00 83.44 114 ALA A CA 1
ATOM 819 C C . ALA A 1 114 ? -9.490 -1.806 11.553 1.00 83.44 114 ALA A C 1
ATOM 821 O O . ALA A 1 114 ? -9.231 -1.910 12.753 1.00 83.44 114 ALA A O 1
ATOM 822 N N . PRO A 1 115 ? -10.769 -1.739 11.116 1.00 82.44 115 PRO A N 1
ATOM 823 C CA . PRO A 1 115 ? -11.899 -1.760 12.047 1.00 82.44 115 PRO A CA 1
ATOM 824 C C . PRO A 1 115 ? -11.965 -3.053 12.871 1.00 82.44 115 PRO A C 1
ATOM 826 O O . PRO A 1 115 ? -12.207 -3.010 14.076 1.00 82.44 115 PRO A O 1
ATOM 829 N N . LEU A 1 116 ? -11.698 -4.202 12.238 1.00 80.94 116 LEU A N 1
ATOM 830 C CA . LEU A 1 116 ? -11.688 -5.504 12.905 1.00 80.94 116 LEU A CA 1
ATOM 831 C C . LEU A 1 116 ? -10.521 -5.616 13.892 1.00 80.94 116 LEU A C 1
ATOM 833 O O . LEU A 1 116 ? -10.725 -6.013 15.034 1.00 80.94 116 LEU A O 1
ATOM 837 N N . LEU A 1 117 ? -9.310 -5.234 13.478 1.00 77.75 117 LEU A N 1
ATOM 838 C CA . LEU A 1 117 ? -8.129 -5.247 14.346 1.00 77.75 117 LEU A CA 1
ATOM 839 C C . LEU A 1 117 ? -8.307 -4.321 15.556 1.00 77.75 117 LEU A C 1
ATOM 841 O O . LEU A 1 117 ? -7.962 -4.702 16.672 1.00 77.75 117 LEU A O 1
ATOM 845 N N . ALA A 1 118 ? -8.897 -3.139 15.360 1.00 76.38 118 ALA A N 1
ATOM 846 C CA . ALA A 1 118 ? -9.211 -2.218 16.447 1.00 76.38 118 ALA A CA 1
ATOM 847 C C . ALA A 1 118 ? -10.224 -2.819 17.434 1.00 76.38 118 ALA A C 1
ATOM 849 O O . ALA A 1 118 ? -10.022 -2.722 18.644 1.00 76.38 118 ALA A O 1
ATOM 850 N N . ALA A 1 119 ? -11.273 -3.483 16.936 1.00 77.12 119 ALA A N 1
ATOM 851 C CA . ALA A 1 119 ? -12.255 -4.169 17.774 1.00 77.12 119 ALA A CA 1
ATOM 852 C C . ALA A 1 119 ? -11.632 -5.332 18.564 1.00 77.12 119 ALA A C 1
ATOM 854 O O . ALA A 1 119 ? -11.879 -5.460 19.763 1.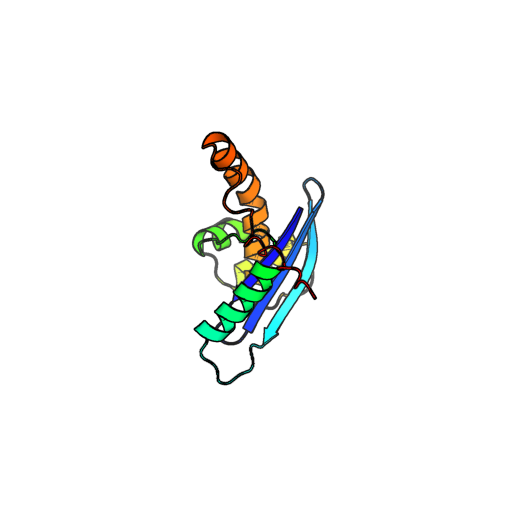00 77.12 119 ALA A O 1
ATOM 855 N N . LEU A 1 120 ? -10.778 -6.135 17.921 1.00 72.88 120 LEU A N 1
ATOM 856 C CA . LEU A 1 120 ? -10.049 -7.227 18.570 1.00 72.88 120 LEU A CA 1
ATOM 857 C C . LEU A 1 120 ? -9.111 -6.702 19.663 1.00 72.88 120 LEU A C 1
ATOM 859 O O . LEU A 1 120 ? -9.126 -7.214 20.775 1.00 72.88 120 LEU A O 1
ATOM 863 N N . TYR A 1 121 ? -8.341 -5.645 19.397 1.00 71.12 121 TYR A N 1
ATOM 864 C CA . TYR A 1 121 ? -7.419 -5.069 20.385 1.00 71.12 121 TYR A CA 1
ATOM 865 C C . TYR A 1 121 ? -8.132 -4.348 21.531 1.00 71.12 121 TYR A C 1
ATOM 867 O O . TYR A 1 121 ? -7.615 -4.329 22.651 1.00 71.12 121 TYR A O 1
ATOM 875 N N . ALA A 1 122 ? -9.302 -3.760 21.267 1.00 71.38 122 ALA A N 1
ATOM 876 C CA . ALA A 1 122 ? -10.167 -3.209 22.303 1.00 71.38 122 ALA A CA 1
ATOM 877 C C . ALA A 1 122 ? -10.723 -4.316 23.212 1.00 71.38 122 ALA A C 1
ATOM 879 O O . ALA A 1 122 ? -10.743 -4.139 24.428 1.00 71.38 122 ALA A O 1
ATOM 880 N N . ALA A 1 123 ? -11.105 -5.464 22.640 1.00 68.75 123 ALA A N 1
ATOM 881 C CA . ALA A 1 123 ? -11.555 -6.634 23.393 1.00 68.75 123 ALA A CA 1
ATOM 882 C C . ALA A 1 123 ? -10.418 -7.299 24.200 1.00 68.75 123 ALA A C 1
ATOM 884 O O . ALA A 1 123 ? -10.643 -7.715 25.332 1.00 68.75 123 ALA A O 1
ATOM 885 N N . ASP A 1 124 ? -9.194 -7.325 23.661 1.00 65.38 124 ASP A N 1
ATOM 886 C CA . ASP A 1 124 ? -7.996 -7.888 24.313 1.00 65.38 124 ASP A CA 1
ATOM 887 C C . ASP A 1 124 ? -7.330 -6.942 25.337 1.00 65.38 124 ASP A C 1
ATOM 889 O O . ASP A 1 124 ? -6.324 -7.293 25.957 1.00 65.38 124 ASP A O 1
ATOM 893 N N . GLY A 1 125 ? -7.823 -5.708 25.501 1.00 53.91 125 GLY A N 1
ATOM 894 C CA . GLY A 1 125 ? -7.257 -4.716 26.427 1.00 53.91 125 GLY A CA 1
ATOM 895 C C . GLY A 1 125 ? -5.848 -4.204 26.069 1.00 53.91 125 GLY A C 1
ATOM 896 O O . GLY A 1 125 ? -5.248 -3.457 26.843 1.00 53.91 125 GLY A O 1
ATOM 897 N N . ARG A 1 126 ? -5.300 -4.555 24.894 1.00 54.22 126 ARG A N 1
ATOM 898 C CA . ARG A 1 126 ? -3.937 -4.193 24.433 1.00 54.22 126 ARG A CA 1
ATOM 899 C C . ARG A 1 126 ? -3.887 -2.967 23.510 1.00 54.22 126 ARG A C 1
ATOM 901 O O . ARG A 1 126 ? -2.922 -2.773 22.773 1.00 54.22 126 ARG A O 1
ATOM 908 N N . ALA A 1 127 ? -4.888 -2.097 23.569 1.00 48.34 127 ALA A N 1
ATOM 909 C CA . ALA A 1 127 ? -5.124 -1.051 22.571 1.00 48.34 127 ALA A CA 1
ATOM 910 C C . ALA A 1 127 ? -4.076 0.092 22.461 1.00 48.34 127 ALA A C 1
ATOM 912 O O . ALA A 1 127 ? -4.245 0.960 21.613 1.00 48.34 127 ALA A O 1
ATOM 913 N N . ALA A 1 128 ? -2.993 0.147 23.252 1.00 47.16 128 ALA A N 1
ATOM 914 C CA . ALA A 1 128 ? -2.143 1.354 23.314 1.00 47.16 128 ALA A CA 1
ATOM 915 C C . ALA A 1 128 ? -0.620 1.158 23.164 1.00 47.16 128 ALA A C 1
ATOM 917 O O . ALA A 1 128 ? 0.111 2.151 23.189 1.00 47.16 128 ALA A O 1
ATOM 918 N N . ALA A 1 129 ? -0.108 -0.069 23.016 1.00 45.38 129 ALA A N 1
ATOM 919 C CA . ALA A 1 129 ? 1.345 -0.296 23.030 1.00 45.38 129 ALA A CA 1
ATOM 920 C C . ALA A 1 129 ? 2.038 -0.036 21.676 1.00 45.38 129 ALA A C 1
ATOM 922 O O . ALA A 1 129 ? 3.177 0.416 21.662 1.00 45.38 129 ALA A O 1
ATOM 923 N N . VAL A 1 130 ? 1.350 -0.248 20.549 1.00 46.78 130 VAL A N 1
ATOM 924 C CA . VAL A 1 130 ? 1.930 -0.084 19.196 1.00 46.78 130 VAL A CA 1
ATOM 925 C C . VAL A 1 130 ? 1.834 1.362 18.678 1.00 46.78 130 VAL A C 1
ATOM 927 O O . VAL A 1 130 ? 2.573 1.753 17.784 1.00 46.78 130 VAL A O 1
ATOM 930 N N . ALA A 1 131 ? 0.986 2.202 19.284 1.00 43.06 131 ALA A N 1
ATOM 931 C CA . ALA A 1 131 ? 0.787 3.599 18.878 1.00 43.06 131 ALA A CA 1
ATOM 932 C C . ALA A 1 131 ? 1.779 4.598 19.513 1.00 43.06 131 ALA A C 1
ATOM 934 O O . ALA A 1 131 ? 1.722 5.793 19.226 1.00 43.06 131 ALA A O 1
ATOM 935 N N . ARG A 1 132 ? 2.674 4.154 20.406 1.00 40.12 132 ARG A N 1
ATOM 936 C CA . ARG A 1 132 ? 3.683 5.026 21.025 1.00 40.12 132 ARG A CA 1
ATOM 937 C C . ARG A 1 132 ? 5.030 4.792 20.354 1.00 40.12 132 ARG A C 1
ATOM 939 O O . ARG A 1 132 ? 5.770 3.898 20.752 1.00 40.12 132 ARG A O 1
ATOM 946 N N . GLY A 1 133 ? 5.346 5.631 19.367 1.00 40.09 133 GLY A N 1
ATOM 947 C CA . GLY A 1 133 ? 6.714 5.789 18.875 1.00 40.09 133 GLY A CA 1
ATOM 948 C C . GLY A 1 133 ? 7.701 6.076 20.023 1.00 40.09 133 GLY A C 1
ATOM 949 O O . GLY A 1 133 ? 7.280 6.441 21.131 1.00 40.09 133 GLY A O 1
ATOM 950 N N . PRO A 1 134 ? 9.012 5.887 19.799 1.00 36.44 134 PRO A N 1
ATOM 951 C CA . PRO A 1 134 ? 10.019 6.026 20.845 1.00 36.44 134 PRO A CA 1
ATOM 952 C C . PRO A 1 134 ? 9.921 7.412 21.492 1.00 36.44 134 PRO A C 1
ATOM 954 O O . PRO A 1 134 ? 10.040 8.440 20.828 1.00 36.44 134 PRO A O 1
ATOM 957 N N . ARG A 1 135 ? 9.672 7.444 22.808 1.00 40.97 135 ARG A N 1
ATOM 958 C CA . ARG A 1 135 ? 9.662 8.685 23.589 1.00 40.97 135 ARG A CA 1
ATOM 959 C C . ARG A 1 135 ? 11.044 9.328 23.479 1.00 40.97 135 ARG A C 1
ATOM 961 O O . ARG A 1 135 ? 12.014 8.767 23.982 1.00 40.97 135 ARG A O 1
ATOM 968 N N . SER A 1 136 ? 11.131 10.502 22.859 1.00 42.72 136 SER A N 1
ATOM 969 C CA . SER A 1 136 ? 12.327 11.341 22.930 1.00 42.72 136 SER A CA 1
ATOM 970 C C . SER A 1 136 ? 12.651 11.611 24.401 1.00 42.72 136 SER A C 1
ATOM 972 O O . SER A 1 136 ? 11.810 12.137 25.136 1.00 42.72 136 SER A O 1
ATOM 974 N N . ALA A 1 137 ? 13.850 11.222 24.839 1.00 44.22 137 ALA A N 1
ATOM 975 C CA . ALA A 1 137 ? 14.335 11.514 26.182 1.00 44.22 137 ALA A CA 1
ATOM 976 C C . ALA A 1 137 ? 14.339 13.039 26.418 1.00 44.22 137 ALA A C 1
ATOM 978 O O . ALA A 1 137 ? 14.670 13.791 25.496 1.00 44.22 137 ALA A O 1
ATOM 979 N N . PRO A 1 138 ? 13.980 13.528 27.620 1.00 40.56 138 PRO A N 1
ATOM 980 C CA . PRO A 1 138 ? 14.014 14.956 27.898 1.00 40.56 138 PRO A CA 1
ATOM 981 C C . PRO A 1 138 ? 15.451 15.471 27.768 1.00 40.56 138 PRO A C 1
ATOM 983 O O . PRO A 1 138 ? 16.374 14.939 28.389 1.00 40.56 138 PRO A O 1
ATOM 986 N N . ALA A 1 139 ? 15.628 16.510 26.950 1.00 48.88 139 ALA A N 1
ATOM 987 C CA . ALA A 1 139 ? 16.888 17.223 26.813 1.00 48.88 139 ALA A CA 1
ATOM 988 C C . ALA A 1 139 ? 17.360 17.680 28.201 1.00 48.88 139 ALA A C 1
ATOM 990 O O . ALA A 1 139 ? 16.701 18.489 28.861 1.00 48.88 139 ALA A O 1
ATOM 991 N N . ARG A 1 140 ? 18.498 17.145 28.656 1.00 46.12 140 ARG A N 1
ATOM 992 C CA . ARG A 1 140 ? 19.190 17.644 29.845 1.00 46.12 140 ARG A CA 1
ATOM 993 C C . ARG A 1 140 ? 19.598 19.084 29.547 1.00 46.12 140 ARG A C 1
ATOM 995 O O . ARG A 1 140 ? 20.503 19.314 28.751 1.00 46.12 140 ARG A O 1
ATOM 1002 N N . ARG A 1 141 ? 18.906 20.053 30.148 1.00 47.69 141 ARG A N 1
ATOM 1003 C CA . ARG A 1 141 ? 19.359 21.446 30.153 1.00 47.69 141 ARG A CA 1
ATOM 1004 C C . ARG A 1 141 ? 20.660 21.483 30.948 1.00 47.69 141 ARG A C 1
ATOM 1006 O O . ARG A 1 141 ? 20.658 21.189 32.141 1.00 47.69 141 ARG A O 1
ATOM 1013 N N . GLY A 1 142 ? 21.758 21.758 30.252 1.00 41.19 142 GLY A N 1
ATOM 1014 C CA . GLY A 1 142 ? 23.041 22.048 30.869 1.00 41.19 142 GLY A CA 1
ATOM 1015 C C . GLY A 1 142 ? 22.916 23.303 31.724 1.00 41.19 142 GLY A C 1
ATOM 1016 O O . GLY A 1 142 ? 22.402 24.322 31.269 1.00 41.19 142 GLY A O 1
ATOM 1017 N N . SER A 1 143 ? 23.338 23.185 32.975 1.00 49.50 143 SER A N 1
ATOM 1018 C CA . SER A 1 143 ? 23.584 24.289 33.888 1.00 49.50 143 SER A CA 1
ATOM 1019 C C . SER A 1 143 ? 24.945 24.907 33.571 1.00 49.50 143 SER A C 1
ATOM 1021 O O . SER A 1 143 ? 25.968 24.223 33.667 1.00 49.50 143 SER A O 1
ATOM 1023 N N . SER A 1 144 ? 24.965 26.186 33.222 1.00 51.72 144 SER A N 1
ATOM 1024 C CA . SER A 1 144 ? 26.104 27.091 33.398 1.00 51.72 144 SER A CA 1
ATOM 1025 C C . SER A 1 144 ? 25.556 28.484 33.651 1.00 51.72 144 SER A C 1
ATOM 1027 O O . SER A 1 144 ? 24.554 28.827 32.982 1.00 51.72 144 SER A O 1
#

Foldseek 3Di:
DKFWFWAQDQFKIKIFIWDDDPPAIAGDDIDIDGDDDPDGSVVSVCVVVVVVLVVLDQDDDDDPQLLCCQQQVDRDDDLVSLQVSLCVSNVHPDGDDSNNSSRSSRRSSCVVCVVVVCVVCVVVVNNPDRSDRDPDDPPDDDDD

Secondary structure (DSSP, 8-state):
-EEEEEEE-SSEEEEEEEEEETTEEEEEEEEEEE--S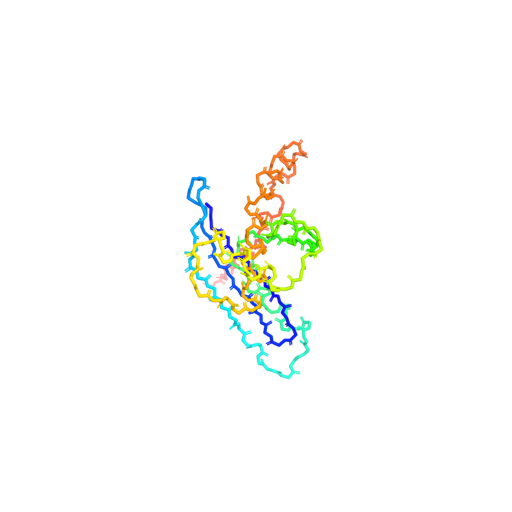SS-HHHHHHHHHHHHHHTTPPP----HHHHHHHHHSSTT--HHHHHHHHHHHHT--SPPPHHHHHHHHHHHHHHHHHHHHHHHHHHTT-TTSTT----PPP------

Sequence (144 aa):
MRVLGIDPGSRLTGWGVVEEQGRAVRYLGSGTLVLQGKDELAVRLAAVLAVIGATGVALHEYAPAAVKLAAVGHGQADKDAIVWGVGRRLGLAEPLATDAADALALALCHLQHAPLLAALYAADGRAAAVARGPRSAPARRGSS

Radius of gyration: 17.68 Å; chains: 1; bounding box: 44×44×50 Å

pLDDT: mean 79.46, std 15.56, range [36.44, 96.25]